Protein AF-A0AAV3QQ76-F1 (afdb_monomer_lite)

pLDDT: mean 70.87, std 16.37, range [37.4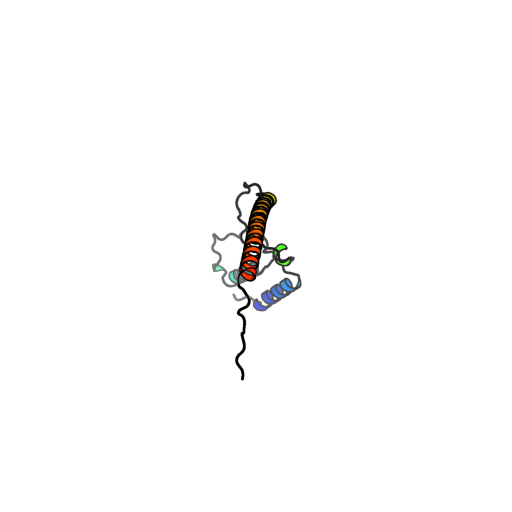7, 97.56]

Structure (mmCIF, N/CA/C/O backbone):
data_AF-A0AAV3QQ76-F1
#
_entry.id   AF-A0AAV3QQ76-F1
#
loop_
_atom_site.group_PDB
_atom_site.id
_atom_site.type_symbol
_atom_site.label_atom_id
_atom_site.label_alt_id
_atom_site.label_comp_id
_atom_site.label_asym_id
_atom_site.label_entity_id
_atom_site.label_seq_id
_atom_site.pdbx_PDB_ins_code
_atom_site.Cartn_x
_atom_site.Cartn_y
_atom_site.Cartn_z
_atom_site.occupancy
_atom_site.B_iso_or_equiv
_atom_site.auth_seq_id
_atom_site.auth_comp_id
_atom_site.auth_asym_id
_atom_site.auth_atom_id
_atom_site.pdbx_PDB_model_num
ATOM 1 N N . MET A 1 1 ? 13.398 5.863 -48.053 1.00 37.47 1 MET A N 1
ATOM 2 C CA . MET A 1 1 ? 13.590 4.419 -47.814 1.00 37.47 1 MET A CA 1
ATOM 3 C C . MET A 1 1 ? 12.689 4.035 -46.653 1.00 37.47 1 MET A C 1
ATOM 5 O O . MET A 1 1 ? 13.019 4.345 -45.518 1.00 37.47 1 MET A O 1
ATOM 9 N N . GLY A 1 2 ? 11.497 3.516 -46.956 1.00 47.28 2 GLY A N 1
ATOM 10 C CA . GLY A 1 2 ? 10.595 2.931 -45.961 1.00 47.28 2 GLY A CA 1
ATOM 11 C C . GLY A 1 2 ? 11.009 1.487 -45.687 1.00 47.28 2 GLY A C 1
ATOM 12 O O . GLY A 1 2 ? 11.575 0.838 -46.561 1.00 47.28 2 GLY A O 1
ATOM 13 N N . THR A 1 3 ? 10.781 1.015 -44.468 1.00 43.69 3 THR A N 1
ATOM 14 C CA . THR A 1 3 ? 11.165 -0.319 -43.993 1.00 43.69 3 THR A CA 1
ATOM 15 C C . THR A 1 3 ? 10.610 -1.426 -44.901 1.00 43.69 3 THR A C 1
ATOM 17 O O . THR A 1 3 ? 9.403 -1.477 -45.126 1.00 43.69 3 THR A O 1
ATOM 20 N N . GLU A 1 4 ? 11.463 -2.346 -45.372 1.00 54.03 4 GLU A N 1
ATOM 21 C CA . GLU A 1 4 ? 11.081 -3.525 -46.184 1.00 54.03 4 GLU A CA 1
ATOM 22 C C . GLU A 1 4 ? 10.078 -4.463 -45.486 1.00 54.03 4 GLU A C 1
ATOM 24 O O . GLU A 1 4 ? 9.458 -5.318 -46.122 1.00 54.03 4 GLU A O 1
ATOM 29 N N . HIS A 1 5 ? 9.874 -4.302 -44.178 1.00 53.47 5 HIS A N 1
ATOM 30 C CA . HIS A 1 5 ? 8.908 -5.065 -43.401 1.00 53.47 5 HIS A CA 1
ATOM 31 C C . HIS A 1 5 ? 7.953 -4.142 -42.648 1.00 53.47 5 HIS A C 1
ATOM 33 O O . HIS A 1 5 ? 8.369 -3.229 -41.933 1.00 53.47 5 HIS A O 1
ATOM 39 N N . VAL A 1 6 ? 6.653 -4.414 -42.786 1.00 61.03 6 VAL A N 1
ATOM 40 C CA . VAL A 1 6 ? 5.592 -3.772 -42.004 1.00 61.03 6 VAL A CA 1
ATOM 41 C C . VAL A 1 6 ? 5.675 -4.311 -40.576 1.00 61.03 6 VAL A C 1
ATOM 43 O O . VAL A 1 6 ? 5.044 -5.309 -40.225 1.00 61.03 6 VAL A O 1
ATOM 46 N N . LEU A 1 7 ? 6.503 -3.681 -39.743 1.00 62.84 7 LEU A N 1
ATOM 47 C CA . LEU A 1 7 ? 6.576 -4.011 -38.327 1.00 62.84 7 LEU A CA 1
ATOM 48 C C . LEU A 1 7 ? 5.297 -3.506 -37.648 1.00 62.84 7 LEU A C 1
ATOM 50 O O . LEU A 1 7 ? 5.106 -2.307 -37.459 1.00 62.84 7 LEU A O 1
ATOM 54 N N . ASN A 1 8 ? 4.396 -4.419 -37.279 1.00 70.56 8 ASN A N 1
ATOM 55 C CA . ASN A 1 8 ? 3.220 -4.065 -36.488 1.00 70.56 8 ASN A CA 1
ATOM 56 C C . ASN A 1 8 ? 3.632 -3.883 -35.022 1.00 70.56 8 ASN A C 1
ATOM 58 O O . ASN A 1 8 ? 3.617 -4.816 -34.218 1.00 70.56 8 ASN A O 1
ATOM 62 N N . VAL A 1 9 ? 4.017 -2.658 -34.690 1.00 65.75 9 VAL A N 1
ATOM 63 C CA . VAL A 1 9 ? 4.538 -2.291 -33.372 1.00 65.75 9 VAL A CA 1
ATOM 64 C C . VAL A 1 9 ? 3.497 -2.484 -32.274 1.00 65.75 9 VAL A C 1
ATOM 66 O O . VAL A 1 9 ? 3.827 -2.968 -31.194 1.00 65.75 9 VAL A O 1
ATOM 69 N N . GLY A 1 10 ? 2.224 -2.203 -32.573 1.00 66.19 10 GLY A N 1
ATOM 70 C CA . GLY A 1 10 ? 1.121 -2.453 -31.646 1.00 66.19 10 GLY A CA 1
ATOM 71 C C . GLY A 1 10 ? 1.043 -3.924 -31.234 1.00 66.19 10 GLY A C 1
ATOM 72 O O . GLY A 1 10 ? 0.856 -4.230 -30.058 1.00 66.19 10 GLY A O 1
ATOM 73 N N . LYS A 1 11 ? 1.281 -4.845 -32.176 1.00 75.88 11 LYS A N 1
ATOM 74 C CA . LYS A 1 11 ? 1.340 -6.284 -31.895 1.00 75.88 11 LYS A CA 1
ATOM 75 C C . LYS A 1 11 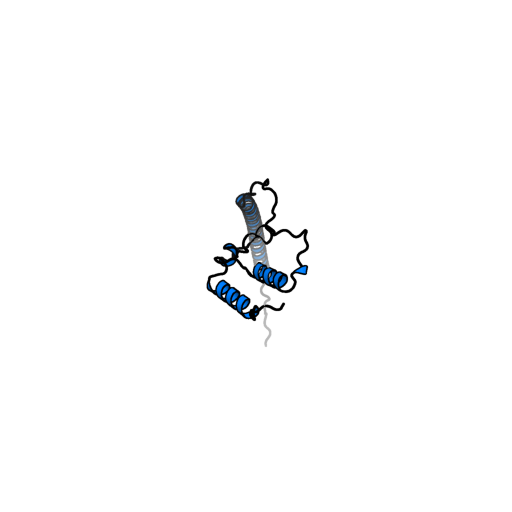? 2.539 -6.653 -31.016 1.00 75.88 11 LYS A C 1
ATOM 77 O O . LYS A 1 11 ? 2.366 -7.431 -30.084 1.00 75.88 11 LYS A O 1
ATOM 82 N N . VAL A 1 12 ? 3.722 -6.093 -31.275 1.00 72.56 12 VAL A N 1
ATOM 83 C CA . VAL A 1 12 ? 4.940 -6.365 -30.481 1.00 72.56 12 VAL A CA 1
ATOM 84 C C . VAL A 1 12 ? 4.776 -5.884 -29.037 1.00 72.56 12 VAL A C 1
ATOM 86 O O . VAL A 1 12 ? 4.991 -6.661 -28.107 1.00 72.56 12 VAL A O 1
ATOM 89 N N . ILE A 1 13 ? 4.303 -4.647 -28.853 1.00 70.00 13 ILE A N 1
ATOM 90 C CA . ILE A 1 13 ? 4.035 -4.063 -27.532 1.00 70.00 13 ILE A CA 1
ATOM 91 C C . ILE A 1 13 ? 2.984 -4.891 -26.790 1.00 70.00 13 ILE A C 1
ATOM 93 O O . ILE A 1 13 ? 3.197 -5.263 -25.639 1.00 70.00 13 ILE A O 1
ATOM 97 N N . CYS A 1 14 ? 1.872 -5.230 -27.449 1.00 73.25 14 CYS A N 1
ATOM 98 C CA . CYS A 1 14 ? 0.800 -6.013 -26.840 1.00 73.25 14 CYS A CA 1
ATOM 99 C C . CYS A 1 14 ? 1.296 -7.387 -26.367 1.00 73.25 14 CYS A C 1
ATOM 101 O O . CYS A 1 14 ? 1.046 -7.770 -25.227 1.00 73.25 14 CYS A O 1
ATOM 103 N N . VAL A 1 15 ? 2.065 -8.100 -27.198 1.00 75.69 15 VAL A N 1
ATOM 104 C CA . VAL A 1 15 ? 2.626 -9.408 -26.829 1.00 75.69 15 VAL A CA 1
ATOM 105 C C . VAL A 1 15 ? 3.568 -9.286 -25.635 1.00 75.69 15 VAL A C 1
ATOM 107 O O . VAL A 1 15 ? 3.422 -10.051 -24.687 1.00 75.69 15 VAL A O 1
ATOM 110 N N . GLN A 1 16 ? 4.481 -8.311 -25.625 1.00 71.81 16 GLN A N 1
ATOM 111 C CA . GLN A 1 16 ? 5.403 -8.123 -24.500 1.00 71.81 16 GLN A CA 1
ATOM 112 C C . GLN A 1 16 ? 4.691 -7.720 -23.206 1.00 71.81 16 GLN A C 1
ATOM 114 O O . GLN A 1 16 ? 5.070 -8.203 -22.140 1.00 71.81 16 GLN A O 1
ATOM 119 N N . VAL A 1 17 ? 3.648 -6.889 -23.280 1.00 69.56 17 VAL A N 1
ATOM 120 C CA . VAL A 1 17 ? 2.833 -6.503 -22.117 1.00 69.56 17 VAL A CA 1
ATOM 121 C C . VAL A 1 17 ? 2.056 -7.702 -21.572 1.00 69.56 17 VAL A C 1
ATOM 123 O O . VAL A 1 17 ? 2.065 -7.940 -20.365 1.00 69.56 17 VAL A O 1
ATOM 126 N N . VAL A 1 18 ? 1.430 -8.495 -22.445 1.00 73.06 18 VAL A N 1
ATOM 127 C CA . VAL A 1 18 ? 0.695 -9.707 -22.053 1.00 73.06 18 VAL A CA 1
ATOM 128 C C . VAL A 1 18 ? 1.635 -10.746 -21.440 1.00 73.06 18 VAL A C 1
ATOM 130 O O . VAL A 1 18 ? 1.299 -11.348 -20.421 1.00 73.06 18 VAL A O 1
ATOM 133 N N . ASP A 1 19 ? 2.823 -10.942 -22.010 1.00 71.19 19 ASP A N 1
ATOM 134 C CA . ASP A 1 19 ? 3.829 -11.852 -21.457 1.00 71.19 19 ASP A CA 1
ATOM 135 C C . ASP A 1 19 ? 4.355 -11.377 -20.104 1.00 71.19 19 ASP A C 1
ATOM 137 O O . ASP A 1 19 ? 4.482 -12.178 -19.178 1.00 71.19 19 ASP A O 1
ATOM 141 N N . HIS A 1 20 ? 4.626 -10.079 -19.965 1.00 66.94 20 HIS A N 1
ATOM 142 C CA . HIS A 1 20 ? 5.050 -9.482 -18.703 1.00 66.94 20 HIS A CA 1
ATOM 143 C C . HIS A 1 20 ? 3.981 -9.658 -17.612 1.00 66.94 20 HIS A C 1
ATOM 145 O O . HIS A 1 20 ? 4.304 -10.050 -16.488 1.00 66.94 20 HIS A O 1
ATOM 151 N N . ALA A 1 21 ? 2.704 -9.461 -17.958 1.00 67.25 21 ALA A N 1
ATOM 152 C CA . ALA A 1 21 ? 1.579 -9.683 -17.054 1.00 67.25 21 ALA A CA 1
ATOM 153 C C . ALA A 1 21 ? 1.456 -11.157 -16.621 1.00 67.25 21 ALA A C 1
ATOM 155 O O . ALA A 1 21 ? 1.197 -11.433 -15.451 1.00 67.25 21 ALA A O 1
ATOM 156 N N . LYS A 1 22 ? 1.694 -12.109 -17.536 1.00 67.19 22 LYS A N 1
ATOM 157 C CA . LYS A 1 22 ? 1.635 -13.555 -17.254 1.00 67.19 22 LYS A CA 1
ATOM 158 C C . LYS A 1 22 ? 2.775 -14.054 -16.371 1.00 67.19 22 LYS A C 1
ATOM 160 O O . LYS A 1 22 ? 2.553 -14.933 -15.546 1.00 67.19 22 LYS A O 1
ATOM 165 N N . THR A 1 23 ? 3.991 -13.526 -16.530 1.00 63.31 23 THR A N 1
ATOM 166 C CA . THR A 1 23 ? 5.168 -14.009 -15.779 1.00 63.31 23 THR A CA 1
ATOM 167 C C . THR A 1 23 ? 5.288 -13.438 -14.367 1.00 63.31 23 THR A C 1
ATOM 169 O O . THR A 1 23 ? 6.246 -13.752 -13.664 1.00 63.31 23 THR A O 1
ATOM 172 N N . GLY A 1 24 ? 4.333 -12.604 -13.945 1.00 59.56 24 GLY A N 1
ATOM 173 C CA . GLY A 1 24 ? 4.467 -11.778 -12.757 1.00 59.56 24 GLY A CA 1
ATOM 174 C C . GLY A 1 24 ? 5.518 -10.701 -13.012 1.00 59.56 24 GLY A C 1
ATOM 175 O O . GLY A 1 24 ? 6.692 -10.989 -13.242 1.00 59.56 24 GLY A O 1
ATOM 176 N N . ALA A 1 25 ? 5.110 -9.440 -12.941 1.00 57.38 25 ALA A N 1
ATOM 177 C CA . ALA A 1 25 ? 5.919 -8.253 -13.234 1.00 57.38 25 ALA A CA 1
ATOM 178 C C . ALA A 1 25 ? 7.237 -8.097 -12.425 1.00 57.38 25 ALA A C 1
ATOM 180 O O . ALA A 1 25 ? 7.955 -7.109 -12.560 1.00 57.38 25 ALA A O 1
ATOM 181 N N . LYS A 1 26 ? 7.563 -9.075 -11.575 1.00 54.38 26 LYS A N 1
ATOM 182 C CA . LYS A 1 26 ? 8.794 -9.188 -10.790 1.00 54.38 26 LYS A CA 1
ATOM 183 C C . LYS A 1 26 ? 9.991 -9.720 -11.580 1.00 54.38 26 LYS A C 1
ATOM 185 O O . LYS A 1 26 ? 11.116 -9.357 -11.263 1.00 54.38 26 LYS A O 1
ATOM 190 N N . LEU A 1 27 ? 9.772 -10.612 -12.553 1.00 54.56 27 LEU A N 1
ATOM 191 C CA . LEU A 1 27 ? 10.861 -11.382 -13.183 1.00 54.56 27 LEU A CA 1
ATOM 192 C C . LEU A 1 27 ? 11.370 -10.787 -14.497 1.00 54.56 27 LEU A C 1
ATOM 194 O O . LEU A 1 27 ? 12.498 -11.062 -14.897 1.00 54.56 27 LEU A O 1
ATOM 198 N N . LYS A 1 28 ? 10.554 -9.980 -15.178 1.00 57.84 28 LYS A N 1
ATOM 199 C CA . LYS A 1 28 ? 10.932 -9.337 -16.438 1.00 57.84 28 LYS A CA 1
ATOM 200 C C . LYS A 1 28 ? 10.904 -7.822 -16.258 1.00 57.84 28 LYS A C 1
ATOM 202 O O . LYS A 1 28 ? 9.872 -7.318 -15.822 1.00 57.84 28 LYS A O 1
ATOM 207 N N . PRO A 1 29 ? 11.975 -7.097 -16.616 1.00 59.03 29 PRO A N 1
ATOM 208 C CA . PRO A 1 29 ? 11.952 -5.642 -16.670 1.00 59.03 29 PRO A CA 1
ATOM 209 C C . PRO A 1 29 ? 10.779 -5.129 -17.501 1.00 59.03 29 PRO A C 1
ATOM 211 O O . PRO A 1 29 ? 10.457 -5.713 -18.541 1.00 59.03 29 PRO A O 1
ATOM 214 N N . ILE A 1 30 ? 10.172 -4.018 -17.086 1.00 62.19 30 ILE A N 1
ATOM 215 C CA . ILE A 1 30 ? 9.211 -3.306 -17.931 1.00 62.19 30 ILE A CA 1
ATOM 216 C C . ILE A 1 30 ? 10.005 -2.655 -19.068 1.00 62.19 30 ILE A C 1
ATOM 218 O O . ILE A 1 30 ? 10.499 -1.540 -18.945 1.00 62.19 30 ILE A O 1
ATOM 222 N N . GLY A 1 31 ? 10.142 -3.365 -20.189 1.00 62.06 31 GLY A N 1
ATOM 223 C CA . GLY A 1 31 ? 10.833 -2.871 -21.386 1.00 62.06 31 GLY A CA 1
ATOM 224 C C . GLY A 1 31 ? 10.069 -1.782 -22.146 1.00 62.06 31 GLY A C 1
ATOM 225 O O . GLY A 1 31 ? 10.546 -1.315 -23.175 1.00 62.06 31 GLY A O 1
ATOM 226 N N . PHE A 1 32 ? 8.884 -1.381 -21.672 1.00 64.88 32 PHE A N 1
ATOM 227 C CA . PHE A 1 32 ? 7.999 -0.434 -22.355 1.00 64.88 32 PHE A CA 1
ATOM 228 C C . PHE A 1 32 ? 8.685 0.898 -22.713 1.00 64.88 32 PHE A C 1
ATOM 230 O O . PHE A 1 32 ? 8.550 1.314 -23.865 1.00 64.88 32 PHE A O 1
ATOM 237 N N . PRO A 1 33 ? 9.490 1.529 -21.830 1.00 66.56 33 PRO A N 1
ATOM 238 C CA . PRO A 1 33 ? 10.214 2.745 -22.196 1.00 66.56 33 PRO A CA 1
ATOM 239 C C . PRO A 1 33 ? 11.253 2.496 -23.293 1.00 66.56 33 PRO A C 1
ATOM 241 O O . PRO A 1 33 ? 11.300 3.235 -24.270 1.00 66.56 33 PRO A O 1
ATOM 244 N N . SER A 1 34 ? 12.034 1.417 -23.190 1.00 68.75 34 SER A N 1
ATOM 245 C CA . SER A 1 34 ? 13.066 1.076 -24.177 1.00 68.75 34 SER A CA 1
ATOM 246 C C . SER A 1 34 ? 12.471 0.790 -25.557 1.00 68.75 34 SER A C 1
ATOM 248 O O . SER A 1 34 ? 12.999 1.262 -26.557 1.00 68.75 34 SER A O 1
ATOM 250 N N . LEU A 1 35 ? 11.342 0.079 -25.622 1.00 70.50 35 LEU A N 1
ATOM 251 C CA . LEU A 1 35 ? 10.652 -0.242 -26.875 1.00 70.50 35 LEU A CA 1
ATOM 252 C C . LEU A 1 35 ? 10.082 0.999 -27.561 1.00 70.50 35 LEU A C 1
ATOM 254 O O . LEU A 1 35 ? 10.199 1.135 -28.779 1.00 70.50 35 LEU A O 1
ATOM 258 N N . ILE A 1 36 ? 9.486 1.910 -26.786 1.00 72.75 36 ILE A N 1
ATOM 259 C CA . ILE A 1 36 ? 8.996 3.190 -27.307 1.00 72.75 36 ILE A CA 1
ATOM 260 C C . ILE A 1 36 ? 10.166 4.032 -27.808 1.00 72.75 36 ILE A C 1
ATOM 262 O O . ILE A 1 36 ? 10.094 4.558 -28.914 1.00 72.75 36 ILE A O 1
ATOM 266 N N . CYS A 1 37 ? 11.261 4.117 -27.051 1.00 70.81 37 CYS A N 1
ATOM 267 C CA . CYS A 1 37 ? 12.449 4.848 -27.481 1.00 70.81 37 CYS A CA 1
ATOM 268 C C . CYS A 1 37 ? 13.034 4.267 -28.774 1.00 70.81 37 CYS A C 1
ATOM 270 O O . CYS A 1 37 ? 13.282 5.016 -29.714 1.00 70.81 37 CYS A O 1
ATOM 272 N N . SER A 1 38 ? 13.188 2.942 -28.878 1.00 71.81 38 SER A N 1
ATOM 273 C CA . SER A 1 38 ? 13.664 2.297 -30.109 1.00 71.81 38 SER A CA 1
ATOM 274 C C . SER A 1 38 ? 12.749 2.580 -31.302 1.00 71.81 38 SER A C 1
ATOM 276 O O . SER A 1 38 ? 13.239 2.814 -32.408 1.00 71.81 38 SER A O 1
ATOM 278 N N . LEU A 1 39 ? 11.430 2.606 -31.089 1.00 76.00 39 LEU A N 1
ATOM 279 C CA . LEU A 1 39 ? 10.471 2.956 -32.131 1.00 76.00 39 LEU A CA 1
ATOM 280 C C . LEU A 1 39 ? 10.627 4.408 -32.585 1.00 76.00 39 LEU A C 1
ATOM 282 O O . LEU A 1 39 ? 10.719 4.664 -33.784 1.00 76.00 39 LEU A O 1
ATOM 286 N N . LEU A 1 40 ? 10.659 5.340 -31.634 1.00 76.88 40 LEU A N 1
ATOM 287 C CA . LEU A 1 40 ? 10.791 6.769 -31.904 1.00 76.88 40 LEU A CA 1
ATOM 288 C C . LEU A 1 40 ? 12.090 7.069 -32.654 1.00 76.88 40 LEU A C 1
ATOM 290 O O . LEU A 1 40 ? 12.058 7.796 -33.639 1.00 76.88 40 LEU A O 1
ATOM 294 N N . ILE A 1 41 ? 13.201 6.442 -32.259 1.00 77.12 41 ILE A N 1
ATOM 295 C CA . ILE A 1 41 ? 14.496 6.569 -32.942 1.00 77.12 41 ILE A CA 1
ATOM 296 C C . ILE A 1 41 ? 14.428 5.998 -34.365 1.00 77.12 41 ILE A C 1
ATOM 298 O O . ILE A 1 41 ? 14.965 6.589 -35.297 1.00 77.12 41 ILE A O 1
ATOM 302 N N . THR A 1 42 ? 13.741 4.869 -34.559 1.00 77.44 42 THR A N 1
ATOM 303 C CA . THR A 1 42 ? 13.596 4.245 -35.886 1.00 77.44 42 THR A CA 1
ATOM 304 C C . THR A 1 42 ? 12.739 5.096 -36.827 1.00 77.44 42 THR A C 1
ATOM 306 O O . THR A 1 42 ? 13.041 5.201 -38.014 1.00 77.44 42 THR A O 1
ATOM 309 N N . GLN A 1 43 ? 11.664 5.702 -36.317 1.00 78.88 43 GLN A N 1
ATOM 310 C CA . GLN A 1 43 ? 10.753 6.539 -37.105 1.00 78.88 43 GLN A CA 1
ATOM 311 C C . GLN A 1 43 ? 11.301 7.951 -37.341 1.00 78.88 43 GLN A C 1
ATOM 313 O O . GLN A 1 43 ? 11.069 8.536 -38.399 1.00 78.88 43 GLN A O 1
ATOM 318 N N . HIS A 1 44 ? 12.047 8.486 -36.378 1.00 79.62 44 HIS A N 1
ATOM 319 C CA . HIS A 1 44 ? 12.594 9.836 -36.400 1.00 79.62 44 HIS A CA 1
ATOM 320 C C . HIS A 1 44 ? 14.087 9.800 -36.059 1.00 79.62 44 HIS A C 1
ATOM 322 O O . HIS A 1 44 ? 14.481 10.232 -34.979 1.00 79.62 44 HIS A O 1
ATOM 328 N N . PRO A 1 45 ? 14.951 9.328 -36.975 1.00 74.00 45 PRO A N 1
ATOM 329 C CA . PRO A 1 45 ? 16.383 9.187 -36.702 1.00 74.00 45 PRO A CA 1
ATOM 330 C C . PRO A 1 45 ? 17.082 10.524 -36.417 1.00 74.00 45 PRO A C 1
ATOM 332 O O . PRO A 1 45 ? 18.144 10.542 -35.808 1.00 74.00 45 PRO A O 1
ATOM 335 N N . THR A 1 46 ? 16.479 11.647 -36.814 1.00 79.19 46 THR A N 1
ATOM 336 C CA . THR A 1 46 ? 16.959 13.006 -36.524 1.00 79.19 46 THR A CA 1
ATOM 337 C C . THR A 1 46 ? 16.657 13.478 -35.102 1.00 79.19 46 THR A C 1
ATOM 339 O O . THR A 1 46 ? 17.052 14.582 -34.751 1.00 79.19 46 THR A O 1
ATOM 342 N N . VAL A 1 47 ? 15.918 12.696 -34.303 1.00 79.38 47 VAL A N 1
ATOM 343 C CA . VAL A 1 47 ? 15.671 13.011 -32.887 1.00 79.38 47 VAL A CA 1
ATOM 344 C C . VAL A 1 47 ? 16.936 12.850 -32.044 1.00 79.38 47 VAL A C 1
ATOM 346 O O . VAL A 1 47 ? 17.030 13.467 -30.991 1.00 79.38 47 VAL A O 1
ATOM 349 N N . LEU A 1 48 ? 17.886 12.032 -32.515 1.00 71.00 48 LEU A N 1
ATOM 350 C CA . LEU A 1 48 ? 19.205 11.889 -31.916 1.00 71.00 48 LEU A CA 1
ATOM 351 C C . LEU A 1 48 ? 20.155 12.906 -32.549 1.00 71.00 48 LEU A C 1
ATOM 353 O O . LEU A 1 48 ? 20.434 12.861 -33.751 1.00 71.00 48 LEU A O 1
ATOM 357 N N . MET A 1 49 ? 20.649 13.821 -31.733 1.00 75.44 49 MET A N 1
ATOM 358 C CA . MET A 1 49 ? 21.663 14.797 -32.090 1.00 75.44 49 MET A CA 1
ATOM 359 C C . MET A 1 49 ? 23.067 14.195 -31.915 1.00 75.44 49 MET A C 1
ATOM 361 O O . MET A 1 49 ? 23.246 13.160 -31.275 1.00 75.44 49 MET A O 1
ATOM 365 N N . LYS A 1 50 ? 24.109 14.808 -32.495 1.00 68.88 50 LYS A N 1
ATOM 366 C CA . LYS A 1 50 ? 25.482 14.246 -32.450 1.00 68.88 50 LYS A CA 1
ATOM 367 C C . LYS A 1 50 ? 26.068 14.206 -31.039 1.00 68.88 50 LYS A C 1
ATOM 369 O O . LYS A 1 50 ? 27.064 13.524 -30.805 1.00 68.88 50 LYS A O 1
ATOM 374 N N . GLU A 1 51 ? 25.480 14.978 -30.140 1.00 74.44 51 GLU A N 1
ATOM 375 C CA . GLU A 1 51 ? 25.861 15.100 -28.739 1.00 74.44 51 GLU A CA 1
ATOM 376 C C . GLU A 1 51 ? 25.159 14.051 -27.863 1.00 74.44 51 GLU A C 1
ATOM 378 O O . GLU A 1 51 ? 25.586 13.824 -26.729 1.00 74.44 51 GLU A O 1
ATOM 383 N N . ASP A 1 52 ? 24.125 13.383 -28.390 1.00 72.00 52 ASP A N 1
ATOM 384 C CA . ASP A 1 52 ? 23.402 12.336 -27.681 1.00 72.00 52 ASP A CA 1
ATOM 385 C C . ASP A 1 52 ? 24.260 11.068 -27.603 1.00 72.00 52 ASP A C 1
ATOM 387 O O . ASP A 1 52 ? 24.567 10.405 -28.596 1.00 72.00 52 ASP A O 1
ATOM 391 N N . GLY A 1 53 ? 24.660 10.715 -26.384 1.00 66.25 53 GLY A N 1
ATOM 392 C CA . GLY A 1 53 ? 25.297 9.438 -26.087 1.00 66.25 53 GLY A CA 1
ATOM 393 C C . GLY A 1 53 ? 24.264 8.356 -25.784 1.00 66.25 53 GLY A C 1
ATOM 394 O O . GLY A 1 53 ? 23.196 8.635 -25.237 1.00 66.25 53 GLY A O 1
ATOM 395 N N . ILE A 1 54 ? 24.607 7.093 -26.056 1.00 62.75 54 ILE A N 1
ATOM 396 C CA . ILE A 1 54 ? 23.867 5.955 -25.496 1.00 62.75 54 ILE A CA 1
ATOM 397 C C . ILE A 1 54 ? 24.040 6.029 -23.975 1.00 62.75 54 ILE A C 1
ATOM 399 O O . ILE A 1 54 ? 25.106 5.711 -23.440 1.00 62.75 54 ILE A O 1
ATOM 403 N N . GLY A 1 55 ? 23.011 6.513 -23.279 1.00 63.75 55 GLY A N 1
ATOM 404 C CA . GLY A 1 55 ? 22.968 6.479 -21.824 1.00 63.75 55 GLY A CA 1
ATOM 405 C C . GLY A 1 55 ? 23.157 5.039 -21.354 1.00 63.75 55 GLY A C 1
ATOM 406 O O . GLY A 1 55 ? 22.587 4.121 -21.941 1.00 63.75 55 GLY A O 1
ATOM 407 N N . LYS A 1 56 ? 23.979 4.829 -20.318 1.00 58.12 56 LYS A N 1
ATOM 408 C CA . LYS A 1 56 ? 24.101 3.512 -19.676 1.00 58.12 56 LYS A CA 1
ATOM 409 C C . LYS A 1 56 ? 22.698 3.023 -19.338 1.00 58.12 56 LYS A C 1
ATOM 411 O O . LYS A 1 56 ? 21.942 3.796 -18.750 1.00 58.12 56 LYS A O 1
ATOM 416 N N . ASP A 1 57 ? 22.387 1.784 -19.722 1.00 58.16 57 ASP A N 1
ATOM 417 C CA . ASP A 1 57 ? 21.071 1.181 -19.523 1.00 58.16 57 ASP A CA 1
ATOM 418 C C . ASP A 1 57 ? 20.563 1.514 -18.121 1.00 58.16 57 ASP A C 1
ATOM 420 O O . ASP A 1 57 ? 21.165 1.128 -17.111 1.00 58.16 57 ASP A O 1
ATOM 424 N N . ALA A 1 58 ? 19.486 2.303 -18.062 1.00 57.66 58 ALA A N 1
ATOM 425 C CA . ALA A 1 58 ? 18.824 2.584 -16.805 1.00 57.66 58 ALA A CA 1
ATOM 426 C C . ALA A 1 58 ? 18.487 1.235 -16.165 1.00 57.66 58 ALA A C 1
ATOM 428 O O . ALA A 1 58 ? 18.044 0.309 -16.854 1.00 57.66 58 ALA A O 1
ATOM 429 N N . LYS A 1 59 ? 18.748 1.113 -14.857 1.00 61.19 59 LYS A N 1
ATOM 430 C CA . LYS A 1 59 ? 18.493 -0.119 -14.106 1.00 61.19 59 LYS A CA 1
ATOM 431 C C . LYS A 1 59 ? 17.100 -0.637 -14.487 1.00 61.19 59 LYS A C 1
ATOM 433 O O . LYS A 1 59 ? 16.166 0.168 -14.533 1.00 61.19 59 LYS A O 1
ATOM 438 N N . PRO A 1 60 ? 16.951 -1.938 -14.784 1.00 60.62 60 PRO A N 1
ATOM 439 C CA . PRO A 1 60 ? 15.690 -2.447 -15.282 1.00 60.62 60 PRO A CA 1
ATOM 440 C C . PRO A 1 60 ? 14.562 -2.078 -14.313 1.00 60.62 60 PRO A C 1
ATOM 442 O O . PRO A 1 60 ? 14.677 -2.339 -13.116 1.00 60.62 60 PRO A O 1
ATOM 445 N N . LEU A 1 61 ? 13.496 -1.450 -14.820 1.00 61.78 61 LEU A N 1
ATOM 446 C CA . LEU A 1 61 ? 12.333 -1.099 -14.005 1.00 61.78 61 LEU A CA 1
ATOM 447 C C . LEU A 1 61 ? 11.674 -2.398 -13.531 1.00 61.78 61 LEU A C 1
ATOM 449 O O . LEU A 1 61 ? 11.058 -3.116 -14.325 1.00 61.78 61 LEU A O 1
ATOM 453 N N . THR A 1 62 ? 11.848 -2.716 -12.250 1.00 62.97 62 THR A N 1
ATOM 454 C CA . THR A 1 62 ? 11.260 -3.885 -11.590 1.00 62.97 62 THR A CA 1
ATOM 455 C C . THR A 1 62 ? 10.191 -3.447 -10.599 1.00 62.97 62 THR A C 1
ATOM 457 O O . THR A 1 62 ? 10.268 -2.378 -9.993 1.00 62.97 62 THR A O 1
ATOM 460 N N . ILE A 1 63 ? 9.166 -4.281 -10.419 1.00 66.88 63 ILE A N 1
ATOM 461 C CA . ILE A 1 63 ? 8.164 -4.050 -9.379 1.00 66.88 63 ILE A CA 1
ATOM 462 C C . ILE A 1 63 ? 8.708 -4.544 -8.038 1.00 66.88 63 ILE A C 1
ATOM 464 O O . ILE A 1 63 ? 9.102 -5.703 -7.908 1.00 66.88 63 ILE A O 1
ATOM 468 N N . SER A 1 64 ? 8.683 -3.677 -7.020 1.00 69.06 64 SER A N 1
ATOM 469 C CA . SER A 1 64 ? 9.110 -4.030 -5.665 1.00 69.06 64 SER A CA 1
ATOM 470 C C . SER A 1 64 ? 8.309 -5.205 -5.098 1.00 69.06 64 SER A C 1
ATOM 472 O O . SER A 1 64 ? 7.075 -5.218 -5.100 1.00 69.06 64 SER A O 1
ATOM 474 N N . ASP A 1 65 ? 9.015 -6.161 -4.497 1.00 65.75 65 ASP A N 1
ATOM 475 C CA . ASP A 1 65 ? 8.413 -7.280 -3.771 1.00 65.75 65 ASP A CA 1
ATOM 476 C C . ASP A 1 65 ? 7.495 -6.844 -2.625 1.00 65.75 65 ASP A C 1
ATOM 478 O O . ASP A 1 65 ? 6.595 -7.598 -2.245 1.00 65.75 65 ASP A O 1
ATOM 482 N N . LYS A 1 66 ? 7.718 -5.646 -2.068 1.00 69.00 66 LYS A N 1
ATOM 483 C CA . LYS A 1 66 ? 6.878 -5.067 -1.014 1.00 69.00 66 LYS A CA 1
ATOM 484 C C . LYS A 1 66 ? 5.480 -4.744 -1.542 1.00 69.00 66 LYS A C 1
ATOM 486 O O . LYS A 1 66 ? 4.513 -5.142 -0.898 1.00 69.00 66 LYS A O 1
ATOM 491 N N . LEU A 1 67 ? 5.379 -4.166 -2.744 1.00 67.25 67 LEU A N 1
ATOM 492 C CA . LEU A 1 67 ? 4.097 -3.858 -3.390 1.00 67.25 67 LEU A CA 1
ATOM 493 C C . LEU A 1 67 ? 3.246 -5.122 -3.556 1.00 67.25 67 LEU A C 1
ATOM 495 O O . LEU A 1 67 ? 2.070 -5.157 -3.218 1.00 67.25 67 LEU A O 1
ATOM 499 N N . MET A 1 68 ? 3.888 -6.209 -3.977 1.00 65.44 68 MET A N 1
ATOM 500 C CA . MET A 1 68 ? 3.240 -7.504 -4.201 1.00 65.44 68 MET A CA 1
ATOM 501 C C . MET A 1 68 ? 2.838 -8.222 -2.906 1.00 65.44 68 MET A C 1
ATOM 503 O O . MET A 1 68 ? 2.052 -9.162 -2.938 1.00 65.44 68 MET A O 1
ATOM 507 N N . LYS A 1 69 ? 3.383 -7.793 -1.765 1.00 76.88 69 LYS A N 1
ATOM 508 C CA . LYS A 1 69 ? 3.026 -8.277 -0.425 1.00 76.88 69 LYS A CA 1
ATOM 509 C C . LYS A 1 69 ? 2.061 -7.320 0.291 1.00 76.88 69 LYS A C 1
ATOM 511 O O . LYS A 1 69 ? 1.865 -7.476 1.493 1.00 76.88 69 LYS A O 1
ATOM 516 N N . GLY A 1 70 ? 1.515 -6.317 -0.408 1.00 69.38 70 GLY A N 1
ATOM 517 C CA . GLY A 1 70 ? 0.650 -5.286 0.177 1.00 69.38 70 GLY A CA 1
ATOM 518 C C . GLY A 1 70 ? 1.363 -4.394 1.199 1.00 69.38 70 GLY A C 1
ATOM 519 O O . GLY A 1 70 ? 0.719 -3.799 2.056 1.00 69.38 70 GLY A O 1
ATOM 520 N N . LYS A 1 71 ? 2.699 -4.338 1.158 1.00 71.75 71 LYS A N 1
ATOM 521 C CA . LYS A 1 71 ? 3.516 -3.517 2.054 1.00 71.75 71 LYS A CA 1
ATOM 522 C C . LYS A 1 71 ? 3.858 -2.195 1.381 1.00 71.75 71 LYS A C 1
ATOM 524 O O . LYS A 1 71 ? 4.163 -2.168 0.190 1.00 71.75 71 LYS A O 1
ATOM 529 N N . HIS A 1 72 ? 3.873 -1.128 2.176 1.00 73.25 72 HIS A N 1
ATOM 530 C CA . HIS A 1 72 ? 4.235 0.213 1.728 1.00 73.25 72 HIS A CA 1
ATOM 531 C C . HIS A 1 72 ? 5.620 0.219 1.053 1.00 73.25 72 HIS A C 1
ATOM 533 O O . HIS A 1 72 ? 6.599 -0.306 1.601 1.00 73.25 72 HIS A O 1
ATOM 539 N N . VAL A 1 73 ? 5.692 0.802 -0.143 1.00 67.25 73 VAL A N 1
ATOM 540 C CA . VAL A 1 73 ? 6.935 1.088 -0.869 1.00 67.25 73 VAL A CA 1
ATOM 541 C C . VAL A 1 73 ? 7.242 2.566 -0.651 1.00 67.25 73 VAL A C 1
ATOM 543 O O . VAL A 1 73 ? 6.326 3.372 -0.621 1.00 67.25 73 VAL A O 1
ATOM 546 N N . ILE A 1 74 ? 8.504 2.923 -0.417 1.00 68.56 74 ILE A N 1
ATOM 547 C CA . ILE A 1 74 ? 8.887 4.337 -0.323 1.00 68.56 74 ILE A CA 1
ATOM 548 C C . ILE A 1 74 ? 8.882 4.891 -1.749 1.00 68.56 74 ILE A C 1
ATOM 550 O O . ILE A 1 74 ? 9.595 4.363 -2.599 1.00 68.56 74 ILE A O 1
ATOM 554 N N . ASP A 1 75 ? 8.074 5.919 -2.001 1.00 55.81 75 ASP A N 1
ATOM 555 C CA . ASP A 1 75 ? 7.798 6.431 -3.352 1.00 55.81 75 ASP A CA 1
ATOM 556 C C . ASP A 1 75 ? 8.998 7.138 -4.014 1.00 55.81 75 ASP A C 1
ATOM 558 O O . ASP A 1 75 ? 8.987 7.384 -5.218 1.00 55.81 75 ASP A O 1
ATOM 562 N N . VAL A 1 76 ? 10.050 7.448 -3.246 1.00 51.06 76 VAL A N 1
ATOM 563 C CA . VAL A 1 76 ? 11.262 8.134 -3.711 1.00 51.06 76 VAL A CA 1
ATOM 564 C C . VAL A 1 76 ? 12.495 7.422 -3.154 1.00 51.06 76 VAL A C 1
ATOM 566 O O . VAL A 1 76 ? 12.750 7.460 -1.950 1.00 51.06 76 VAL A O 1
ATOM 569 N N . GLU A 1 77 ? 13.296 6.801 -4.023 1.00 54.81 77 GLU A N 1
ATOM 570 C CA . GLU A 1 77 ? 14.695 6.515 -3.695 1.00 54.81 77 GLU A CA 1
ATOM 571 C C . GLU A 1 77 ? 15.433 7.856 -3.645 1.00 54.81 77 GLU A C 1
ATOM 573 O O . GLU A 1 77 ? 15.830 8.418 -4.667 1.00 54.81 77 GLU A O 1
ATOM 578 N N . VAL A 1 78 ? 15.575 8.412 -2.443 1.00 44.22 78 VAL A N 1
ATOM 579 C CA . VAL A 1 78 ? 16.504 9.513 -2.210 1.00 44.22 78 VAL A CA 1
ATOM 580 C C . VAL A 1 78 ? 17.904 8.942 -2.430 1.00 44.22 78 VAL A C 1
ATOM 582 O O . VAL A 1 78 ? 18.465 8.298 -1.551 1.00 44.22 78 VAL A O 1
ATOM 585 N N . ASN A 1 79 ? 18.465 9.165 -3.620 1.00 42.19 79 ASN A N 1
ATOM 586 C CA . ASN A 1 79 ? 19.899 9.036 -3.877 1.00 42.19 79 ASN A CA 1
ATOM 587 C C . ASN A 1 79 ? 20.634 10.150 -3.110 1.00 42.19 79 ASN A C 1
ATOM 589 O O . ASN A 1 79 ? 21.149 11.092 -3.707 1.00 42.19 79 ASN A O 1
ATOM 593 N N . ALA A 1 80 ? 20.635 10.089 -1.782 1.00 42.16 80 ALA A N 1
ATOM 594 C CA . ALA A 1 80 ? 21.601 10.812 -0.973 1.00 42.16 80 ALA A CA 1
ATOM 595 C C . ALA A 1 80 ? 22.806 9.887 -0.755 1.00 42.16 80 ALA A C 1
ATOM 597 O O . ALA A 1 80 ? 22.613 8.679 -0.595 1.00 42.16 80 ALA A O 1
ATOM 598 N N . PRO A 1 81 ? 24.045 10.411 -0.758 1.00 39.72 81 PRO A N 1
ATOM 599 C CA . PRO A 1 81 ? 25.173 9.644 -0.263 1.00 39.72 81 PRO A CA 1
ATOM 600 C C . PRO A 1 81 ? 24.862 9.262 1.183 1.00 39.72 81 PRO A C 1
ATOM 602 O O . PRO A 1 81 ? 24.563 10.116 2.016 1.00 39.72 81 PRO A O 1
ATOM 605 N N . ASP A 1 82 ? 24.874 7.960 1.424 1.00 45.84 82 ASP A N 1
ATOM 606 C CA . ASP A 1 82 ? 24.651 7.317 2.708 1.00 45.84 82 ASP A CA 1
ATOM 607 C C . ASP A 1 82 ? 25.627 7.885 3.756 1.00 45.84 82 ASP A C 1
ATOM 609 O O . ASP A 1 82 ? 26.799 7.517 3.813 1.00 45.84 82 ASP A O 1
ATOM 613 N N . GLN A 1 83 ? 25.165 8.877 4.519 1.00 43.88 83 GLN A N 1
ATOM 614 C CA . GLN A 1 83 ? 25.801 9.371 5.747 1.00 43.88 83 GLN A CA 1
ATOM 615 C C . GLN A 1 83 ? 24.772 9.640 6.852 1.00 43.88 83 GLN A C 1
ATOM 617 O O . GLN A 1 83 ? 25.042 10.366 7.806 1.00 43.88 83 GLN A O 1
ATOM 622 N N . SER A 1 84 ? 23.588 9.043 6.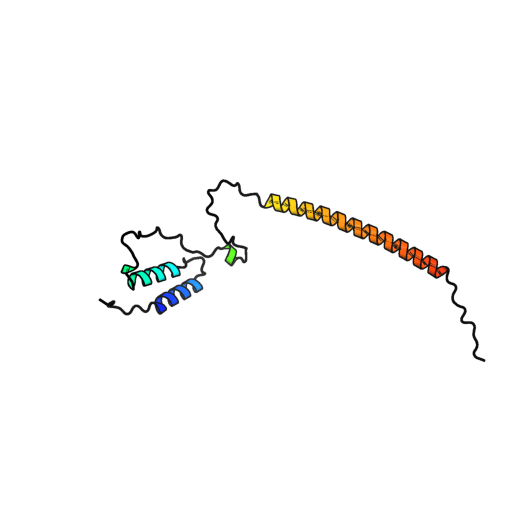763 1.00 47.44 84 SER A N 1
ATOM 623 C CA . SER A 1 84 ? 22.698 8.966 7.913 1.00 47.44 84 SER A CA 1
ATOM 624 C C . SER A 1 84 ? 22.500 7.500 8.230 1.00 47.44 84 SER A C 1
ATOM 626 O O . SER A 1 84 ? 21.749 6.819 7.532 1.00 47.44 84 SER A O 1
ATOM 628 N N . GLU A 1 85 ? 23.195 7.053 9.278 1.00 51.25 85 GLU A N 1
ATOM 629 C CA . GLU A 1 85 ? 22.881 5.838 10.028 1.00 51.25 85 GLU A CA 1
ATOM 630 C C . GLU A 1 85 ? 21.363 5.594 9.990 1.00 51.25 85 GLU A C 1
ATOM 632 O O . GLU A 1 85 ? 20.592 6.529 10.255 1.00 51.25 85 GLU A O 1
ATOM 637 N N . PRO A 1 86 ? 20.906 4.383 9.629 1.00 48.47 86 PRO A N 1
ATOM 638 C CA . PRO A 1 86 ? 19.489 4.076 9.613 1.00 48.47 86 PRO A CA 1
ATOM 639 C C . PRO A 1 86 ? 18.949 4.330 11.016 1.00 48.47 86 PRO A C 1
ATOM 641 O O . PRO A 1 86 ? 19.267 3.579 11.935 1.00 48.47 86 PRO A O 1
ATOM 644 N N . VAL A 1 87 ? 18.144 5.387 11.188 1.00 55.62 87 VAL A N 1
ATOM 645 C CA . VAL A 1 87 ? 17.476 5.650 12.466 1.00 55.62 87 VAL A CA 1
ATOM 646 C C . VAL A 1 87 ? 16.704 4.375 12.804 1.00 55.62 87 VAL A C 1
ATOM 648 O O . VAL A 1 87 ? 15.809 3.995 12.034 1.00 55.62 87 VAL A O 1
ATOM 651 N N . PRO A 1 88 ? 17.069 3.651 13.878 1.00 54.53 88 PRO A N 1
ATOM 652 C CA . PRO A 1 88 ? 16.494 2.350 14.143 1.00 54.53 88 PRO A CA 1
ATOM 653 C C . PRO A 1 88 ? 14.998 2.546 14.356 1.00 54.53 88 PRO A C 1
ATOM 655 O O . PRO A 1 88 ? 14.577 3.182 15.318 1.00 54.53 88 PRO A O 1
ATOM 658 N N . GLY A 1 89 ? 14.161 1.986 13.479 1.00 51.50 89 GLY A N 1
ATOM 659 C CA . GLY A 1 89 ? 12.701 2.078 13.623 1.00 51.50 89 GLY A CA 1
ATOM 660 C C . GLY A 1 89 ? 12.181 1.555 14.974 1.00 51.50 89 GLY A C 1
ATOM 661 O O . GLY A 1 89 ? 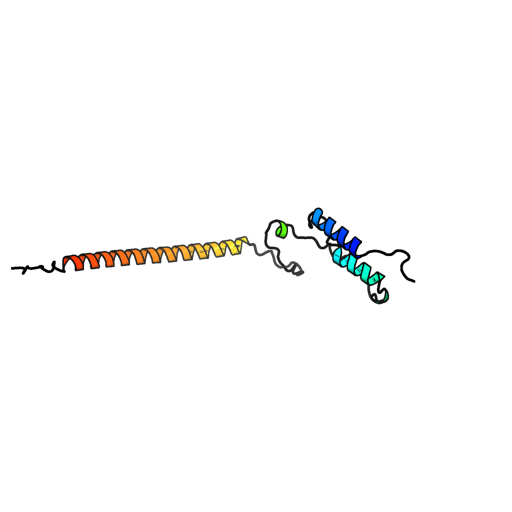11.060 1.869 15.364 1.00 51.50 89 GLY A O 1
ATOM 662 N N . GLY A 1 90 ? 13.005 0.802 15.714 1.00 58.97 90 GLY A N 1
ATOM 663 C CA . GLY A 1 90 ? 12.736 0.390 17.091 1.00 58.97 90 GLY A CA 1
ATOM 664 C C . GLY A 1 90 ? 12.747 1.534 18.112 1.00 58.97 90 GLY A C 1
ATOM 665 O O . GLY A 1 90 ? 12.010 1.468 19.090 1.00 58.97 90 GLY A O 1
ATOM 666 N N . GLU A 1 91 ? 13.515 2.599 17.884 1.00 65.62 91 GLU A N 1
ATOM 667 C CA . GLU A 1 91 ? 13.626 3.726 18.816 1.00 65.62 91 GLU A CA 1
ATOM 668 C C . GLU A 1 91 ? 12.362 4.596 18.787 1.00 65.62 91 GLU A C 1
ATOM 670 O O . GLU A 1 91 ? 11.796 4.928 19.829 1.00 65.62 91 GLU A O 1
ATOM 675 N N . VAL A 1 92 ? 11.831 4.853 17.586 1.00 72.88 92 VAL A N 1
ATOM 676 C CA . VAL A 1 92 ? 10.557 5.566 17.395 1.00 72.88 92 VAL A CA 1
ATOM 677 C C . VAL A 1 92 ? 9.380 4.741 17.923 1.00 72.88 92 VAL A C 1
ATOM 679 O O . VAL A 1 92 ? 8.503 5.279 18.596 1.00 72.88 92 VAL A O 1
ATOM 682 N N . ALA A 1 93 ? 9.373 3.426 17.674 1.00 75.19 93 ALA A N 1
ATOM 683 C CA . ALA A 1 93 ? 8.337 2.533 18.191 1.00 75.19 93 ALA A CA 1
ATOM 684 C C . ALA A 1 93 ? 8.341 2.468 19.729 1.00 75.19 93 ALA A C 1
ATOM 686 O O . ALA A 1 93 ? 7.277 2.487 20.347 1.00 75.19 93 ALA A O 1
ATOM 687 N N . GLY A 1 94 ? 9.525 2.442 20.349 1.00 79.75 94 GLY A N 1
ATOM 688 C CA . GLY A 1 94 ? 9.672 2.442 21.804 1.00 79.75 94 GLY A CA 1
ATOM 689 C C . GLY A 1 94 ? 9.209 3.747 22.455 1.00 79.75 94 GLY A C 1
ATOM 690 O O . GLY A 1 94 ? 8.555 3.711 23.496 1.00 79.75 94 GLY A O 1
ATOM 691 N N . LEU A 1 95 ? 9.498 4.896 21.837 1.00 84.38 95 LEU A N 1
ATOM 692 C CA . LEU A 1 95 ? 8.997 6.192 22.307 1.00 84.38 95 LEU A CA 1
ATOM 693 C C . LEU A 1 95 ? 7.471 6.279 22.204 1.00 84.38 95 LEU A C 1
ATOM 695 O O . LEU A 1 95 ? 6.819 6.710 23.150 1.00 84.38 95 LEU A O 1
ATOM 699 N N . LEU A 1 96 ? 6.897 5.820 21.090 1.00 87.94 96 LEU A N 1
ATOM 700 C CA . LEU A 1 96 ? 5.452 5.852 20.883 1.00 87.94 96 LEU A CA 1
ATOM 701 C C . LEU A 1 96 ? 4.706 4.934 21.866 1.00 87.94 96 LEU A C 1
ATOM 703 O O . LEU A 1 96 ? 3.648 5.304 22.369 1.00 87.94 96 LEU A O 1
ATOM 707 N N . LEU A 1 97 ? 5.279 3.768 22.187 1.00 92.25 97 LEU A N 1
ATOM 708 C CA . LEU A 1 97 ? 4.711 2.851 23.175 1.00 92.25 97 LEU A CA 1
ATOM 709 C C . LEU A 1 97 ? 4.636 3.491 24.569 1.00 92.25 97 LEU A C 1
ATOM 711 O O . LEU A 1 97 ? 3.586 3.434 25.199 1.00 92.25 97 LEU A O 1
ATOM 715 N N . LYS A 1 98 ? 5.705 4.169 25.008 1.00 91.75 98 LYS A N 1
ATOM 716 C CA . LYS A 1 98 ? 5.729 4.872 26.303 1.00 91.75 98 LYS A CA 1
ATOM 717 C C . LYS A 1 98 ? 4.677 5.975 26.387 1.00 91.75 98 LYS A C 1
ATOM 719 O O . LYS A 1 98 ? 3.982 6.077 27.391 1.00 91.75 98 LYS A O 1
ATOM 724 N N . VAL A 1 99 ? 4.520 6.758 25.317 1.00 94.75 99 VAL A N 1
ATOM 725 C CA . VAL A 1 99 ? 3.485 7.803 25.250 1.00 94.75 99 VAL A CA 1
ATOM 726 C C . VAL A 1 99 ? 2.088 7.193 25.398 1.00 94.75 99 VAL A C 1
ATOM 728 O O . VAL A 1 99 ? 1.259 7.723 26.135 1.00 94.75 99 VAL A O 1
ATOM 731 N N . TYR A 1 100 ? 1.821 6.059 24.744 1.00 94.44 100 TYR A N 1
ATOM 732 C CA . TYR A 1 100 ? 0.532 5.381 24.883 1.00 94.44 100 TYR A CA 1
ATOM 733 C C . TYR A 1 100 ? 0.309 4.772 26.272 1.00 94.44 100 TYR A C 1
ATOM 735 O O . TYR A 1 100 ? -0.817 4.815 26.762 1.00 94.44 100 TYR A O 1
ATOM 743 N N . GLU A 1 101 ? 1.345 4.234 26.919 1.00 96.44 101 GLU A N 1
ATOM 744 C CA . GLU A 1 101 ? 1.256 3.723 28.295 1.00 96.44 101 GLU A CA 1
ATOM 745 C C . GLU A 1 101 ? 0.947 4.842 29.303 1.00 96.44 101 GLU A C 1
ATOM 747 O O . GLU A 1 101 ? 0.089 4.674 30.172 1.00 96.44 101 GLU A O 1
ATOM 752 N N . GLU A 1 102 ? 1.584 6.007 29.160 1.00 95.62 102 GLU A N 1
ATOM 753 C CA . GLU A 1 102 ? 1.321 7.179 30.005 1.00 95.62 102 GLU A CA 1
ATOM 754 C C . GLU A 1 102 ? -0.107 7.716 29.819 1.00 95.62 102 GLU A C 1
ATOM 756 O O . GLU A 1 102 ? -0.816 7.966 30.801 1.00 95.62 102 GLU A O 1
ATOM 761 N N . GLU A 1 103 ? -0.570 7.841 28.573 1.00 95.94 103 GLU A N 1
ATOM 762 C CA . GLU A 1 103 ? -1.939 8.278 28.283 1.00 95.94 103 GLU A CA 1
ATOM 763 C C . GLU A 1 103 ? -2.984 7.262 28.773 1.00 95.94 103 GLU A C 1
ATOM 765 O O . GLU A 1 103 ? -4.035 7.658 29.283 1.00 95.94 103 GLU A O 1
ATOM 770 N N . LEU A 1 104 ? -2.692 5.957 28.712 1.00 95.88 104 LEU A N 1
ATOM 771 C CA . LEU A 1 104 ? -3.574 4.922 29.255 1.00 95.88 104 LEU A CA 1
ATOM 772 C C . LEU A 1 104 ? -3.762 5.087 30.771 1.00 95.88 104 LEU A C 1
ATOM 774 O O . LEU A 1 104 ? -4.900 5.127 31.246 1.00 95.88 104 LEU A O 1
ATOM 778 N N . LEU A 1 105 ? -2.669 5.262 31.523 1.00 96.88 105 LEU A N 1
ATOM 779 C CA . LEU A 1 105 ? -2.716 5.482 32.975 1.00 96.88 105 LEU A CA 1
ATOM 780 C C . LEU A 1 105 ? -3.520 6.735 33.341 1.00 96.88 105 LEU A C 1
ATOM 782 O O . LEU A 1 105 ? -4.314 6.728 34.289 1.00 96.88 105 LEU A O 1
ATOM 786 N N . ARG A 1 106 ? -3.347 7.814 32.574 1.00 96.44 106 ARG A N 1
ATOM 787 C CA . ARG A 1 106 ? -4.085 9.063 32.774 1.00 96.44 106 ARG A CA 1
ATOM 788 C C . ARG A 1 106 ? -5.589 8.871 32.567 1.00 96.44 106 ARG A C 1
ATOM 790 O O . ARG A 1 106 ? -6.386 9.303 33.404 1.00 96.44 106 ARG A O 1
ATOM 797 N N . VAL A 1 107 ? -5.983 8.194 31.490 1.00 96.50 107 VAL A N 1
ATOM 798 C CA . VAL A 1 107 ? -7.394 7.911 31.187 1.00 96.50 107 VAL A CA 1
ATOM 799 C C . VAL A 1 107 ? -8.024 7.017 32.259 1.00 96.50 107 VAL A C 1
ATOM 801 O O . VAL A 1 107 ? -9.149 7.272 32.698 1.00 96.50 107 VAL A O 1
ATOM 804 N N . GLU A 1 108 ? -7.309 6.001 32.739 1.00 97.25 108 GLU A N 1
ATOM 805 C CA . GLU A 1 108 ? -7.797 5.127 33.810 1.00 97.25 108 GLU A CA 1
ATOM 806 C C . GLU A 1 108 ? -8.034 5.889 35.120 1.00 97.25 108 GLU A C 1
ATOM 808 O O . GLU A 1 108 ? -9.075 5.703 35.765 1.00 97.25 108 GLU A O 1
ATOM 813 N N . ALA A 1 109 ? -7.129 6.800 35.488 1.00 97.50 109 ALA A N 1
ATOM 814 C CA . ALA A 1 109 ? -7.292 7.655 36.661 1.00 97.50 109 ALA A CA 1
ATOM 815 C C . ALA A 1 109 ? -8.545 8.546 36.555 1.00 97.50 109 ALA A C 1
ATOM 817 O O . ALA A 1 109 ? -9.329 8.641 37.508 1.00 97.50 109 ALA A O 1
ATOM 818 N N . GLU A 1 110 ? -8.794 9.144 35.385 1.00 97.31 110 GLU A N 1
ATOM 819 C CA . GLU A 1 110 ? -10.002 9.941 35.140 1.00 97.31 110 GLU A CA 1
ATOM 820 C C . GLU A 1 110 ? -11.286 9.105 35.242 1.00 97.31 110 GLU A C 1
ATOM 822 O O . GLU A 1 110 ? -12.280 9.548 35.832 1.00 97.31 110 GLU A O 1
ATOM 827 N N . ILE A 1 111 ? -11.279 7.877 34.712 1.00 97.56 111 ILE A N 1
ATOM 828 C CA . ILE A 1 111 ? -12.415 6.952 34.815 1.00 97.56 111 ILE A CA 1
ATOM 829 C C . ILE A 1 111 ? -12.711 6.626 36.283 1.00 97.56 111 ILE A C 1
ATOM 831 O O . ILE A 1 111 ? -13.877 6.650 36.694 1.00 97.56 111 ILE A O 1
ATOM 835 N N . GLN A 1 112 ? -11.688 6.351 37.095 1.00 96.19 112 GLN A N 1
ATOM 836 C CA . GLN A 1 112 ? -11.872 6.057 38.519 1.00 96.19 112 GLN A CA 1
ATOM 837 C C . GLN A 1 112 ? -12.417 7.267 39.286 1.00 96.19 112 GLN A C 1
ATOM 839 O O . GLN A 1 112 ? -13.375 7.131 40.054 1.00 96.19 112 GLN A O 1
ATOM 844 N N . ALA A 1 113 ? -11.895 8.468 39.021 1.00 97.06 113 ALA A N 1
ATOM 845 C CA . ALA A 1 113 ? -12.399 9.698 39.628 1.00 97.06 113 ALA A CA 1
ATOM 846 C C . ALA A 1 113 ? -13.888 9.927 39.307 1.00 97.06 113 ALA A C 1
ATOM 848 O O . ALA A 1 113 ? -14.694 10.203 40.205 1.00 97.06 113 ALA A O 1
ATOM 849 N N . LYS A 1 114 ? -14.288 9.730 38.043 1.00 96.25 114 LYS A N 1
ATOM 850 C CA . LYS A 1 114 ? -15.693 9.838 37.617 1.00 96.25 114 LYS A CA 1
ATOM 851 C C . LYS A 1 114 ? -16.581 8.773 38.266 1.00 96.25 114 LYS A C 1
ATOM 853 O O . LYS A 1 114 ? -17.698 9.095 38.672 1.00 96.25 114 LYS A O 1
ATOM 858 N N . LYS A 1 115 ? -16.100 7.536 38.443 1.00 97.25 115 LYS A N 1
ATOM 859 C CA . LYS A 1 115 ? -16.836 6.474 39.160 1.00 97.25 115 LYS A CA 1
ATOM 860 C C . LYS A 1 115 ? -17.104 6.839 40.623 1.00 97.25 115 LYS A C 1
ATOM 862 O O . LYS A 1 115 ? -18.225 6.653 41.097 1.00 97.25 115 LYS A O 1
ATOM 867 N N . VAL A 1 116 ? -16.116 7.400 41.323 1.00 97.25 116 VAL A N 1
ATOM 868 C CA . VAL A 1 116 ? -16.278 7.866 42.713 1.00 97.25 116 VAL A CA 1
ATOM 869 C C . VAL A 1 116 ? -17.279 9.020 42.799 1.00 97.25 116 VAL A C 1
ATOM 871 O O . VAL A 1 116 ? -18.114 9.060 43.702 1.00 97.25 116 VAL A O 1
ATOM 874 N N . LEU A 1 117 ? -17.234 9.966 41.859 1.00 96.81 117 LEU A N 1
ATOM 875 C CA . LEU A 1 117 ? -18.208 11.056 41.820 1.00 96.81 117 LEU A CA 1
ATOM 876 C C . LEU A 1 117 ? -19.631 10.527 41.579 1.00 96.81 117 LEU A C 1
ATOM 878 O O . LEU A 1 117 ? -20.570 10.936 42.264 1.00 96.81 117 LEU A O 1
ATOM 882 N N . ALA A 1 118 ? -19.786 9.585 40.648 1.00 96.12 118 ALA A N 1
ATOM 883 C CA . ALA A 1 118 ? -21.070 8.971 40.335 1.00 96.12 118 ALA A CA 1
ATOM 884 C C . ALA A 1 118 ? -21.664 8.222 41.539 1.00 96.12 118 ALA A C 1
ATOM 886 O O . ALA A 1 118 ? -22.859 8.349 41.808 1.00 96.12 118 ALA A O 1
ATOM 887 N N . SER A 1 119 ? -20.848 7.491 42.308 1.00 94.44 119 SER A N 1
ATOM 888 C CA . SER A 1 119 ? -21.320 6.807 43.519 1.00 94.44 119 SER A CA 1
ATOM 889 C C . SER A 1 119 ? -21.753 7.795 44.608 1.00 94.44 119 SER A C 1
ATOM 891 O O . SER A 1 119 ? -22.818 7.613 45.202 1.00 94.44 119 SER A O 1
ATOM 893 N N . LYS A 1 120 ? -21.007 8.893 44.808 1.00 95.50 120 LYS A N 1
ATOM 894 C CA . LYS A 1 120 ? -21.390 9.984 45.723 1.00 95.50 120 LYS A CA 1
ATOM 895 C C . LYS A 1 120 ? -22.714 10.633 45.320 1.00 95.50 120 LYS A C 1
ATOM 897 O O . LYS A 1 120 ? -23.580 10.841 46.170 1.00 95.50 120 LYS A O 1
ATOM 902 N N . LEU A 1 121 ? -22.896 10.929 44.033 1.00 95.38 121 LEU A N 1
ATOM 903 C CA . LEU A 1 121 ? -24.149 11.484 43.517 1.00 95.38 121 LEU A CA 1
ATOM 904 C C . LEU A 1 121 ? -25.310 10.506 43.704 1.00 95.38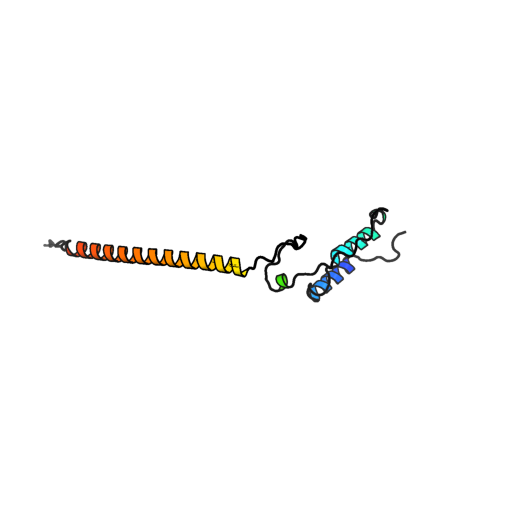 121 LEU A C 1
ATOM 906 O O . LEU A 1 121 ? -26.366 10.909 44.185 1.00 95.38 121 LEU A O 1
ATOM 910 N N . LYS A 1 122 ? -25.102 9.215 43.417 1.00 95.69 122 LYS A N 1
ATOM 911 C CA . LYS A 1 122 ? -26.111 8.170 43.628 1.00 95.69 122 LYS A CA 1
ATOM 912 C C . LYS A 1 122 ? -26.540 8.086 45.097 1.00 95.69 122 LYS A C 1
ATOM 914 O O . LYS A 1 122 ? -27.737 8.043 45.366 1.00 95.69 122 LYS A O 1
ATOM 919 N N . ALA A 1 123 ? -25.587 8.145 46.031 1.00 93.81 123 ALA A N 1
ATOM 920 C CA . ALA A 1 123 ? -25.862 8.161 47.469 1.00 93.81 123 ALA A CA 1
ATOM 921 C C . ALA A 1 123 ? -26.643 9.416 47.906 1.00 93.81 123 ALA A C 1
ATOM 923 O O . ALA A 1 123 ? -27.577 9.334 48.708 1.00 93.81 123 ALA A O 1
ATOM 924 N N . LYS A 1 124 ? -26.307 10.586 47.347 1.00 94.00 124 LYS A N 1
ATOM 925 C CA . LYS A 1 124 ? -27.024 11.838 47.629 1.00 94.00 124 LYS A CA 1
ATOM 926 C C . LYS A 1 124 ? -28.455 11.809 47.087 1.00 94.00 124 LYS A C 1
ATOM 928 O O . LYS A 1 124 ? -29.374 12.226 47.786 1.00 94.00 124 LYS A O 1
ATOM 933 N N . ILE A 1 125 ? -28.655 11.267 45.884 1.00 93.50 125 ILE A N 1
ATOM 934 C CA . ILE A 1 125 ? -29.985 11.071 45.289 1.00 93.50 125 ILE A CA 1
ATOM 935 C C . ILE A 1 125 ? -30.824 10.127 46.156 1.00 93.50 125 ILE A C 1
ATOM 937 O O . ILE A 1 125 ? -31.969 10.453 46.461 1.00 93.50 125 ILE A O 1
ATOM 941 N N . SER A 1 126 ? -30.274 8.992 46.606 1.00 90.44 126 SER A N 1
ATOM 942 C CA . SER A 1 126 ? -31.017 8.075 47.480 1.00 90.44 126 SER A CA 1
ATOM 943 C C . SER A 1 126 ? -31.393 8.715 48.818 1.00 90.44 126 SER A C 1
ATOM 945 O O . SER A 1 126 ? -32.522 8.544 49.262 1.00 90.44 126 SER A O 1
ATOM 947 N N . ALA A 1 127 ? -30.496 9.501 49.426 1.00 90.00 127 ALA A N 1
ATOM 948 C CA . ALA A 1 127 ? -30.764 10.195 50.689 1.00 90.00 127 ALA A CA 1
ATOM 949 C C . ALA A 1 127 ? -31.821 11.307 50.561 1.00 90.00 127 ALA A C 1
ATOM 951 O O . ALA A 1 127 ? -32.576 11.562 51.496 1.00 90.00 127 ALA A O 1
ATOM 952 N N . LEU A 1 128 ? -31.894 11.980 49.408 1.00 88.94 128 LEU A N 1
ATOM 953 C CA . LEU A 1 128 ? -32.972 12.932 49.128 1.00 88.94 128 LEU A CA 1
ATOM 954 C C . LEU A 1 128 ? -34.304 12.211 48.907 1.00 88.94 128 LEU A C 1
ATOM 956 O O . LEU A 1 128 ? -35.335 12.674 49.385 1.00 88.94 128 LEU A O 1
ATOM 960 N N . ARG A 1 129 ? -34.285 11.049 48.247 1.00 85.19 129 ARG A N 1
ATOM 961 C CA . ARG A 1 129 ? -35.490 10.256 47.976 1.00 85.19 129 ARG A CA 1
ATOM 962 C C . ARG A 1 129 ? -36.144 9.705 49.244 1.00 85.19 129 ARG A C 1
ATOM 964 O O . ARG A 1 129 ? -37.357 9.572 49.267 1.00 85.19 129 ARG A O 1
ATOM 971 N N . THR A 1 130 ? -35.373 9.426 50.296 1.00 82.62 130 THR A N 1
ATOM 972 C CA . THR A 1 130 ? -35.911 9.012 51.605 1.00 82.62 130 THR A CA 1
ATOM 973 C C . THR A 1 130 ? -36.430 10.177 52.455 1.00 82.62 130 THR A C 1
ATOM 975 O O . THR A 1 130 ? -37.127 9.938 53.435 1.00 82.62 130 THR A O 1
ATOM 978 N N . ARG A 1 131 ? -36.110 11.432 52.099 1.00 71.56 131 ARG A N 1
ATOM 979 C CA . ARG A 1 131 ? -36.597 12.647 52.782 1.00 71.56 131 ARG A CA 1
ATOM 980 C C . A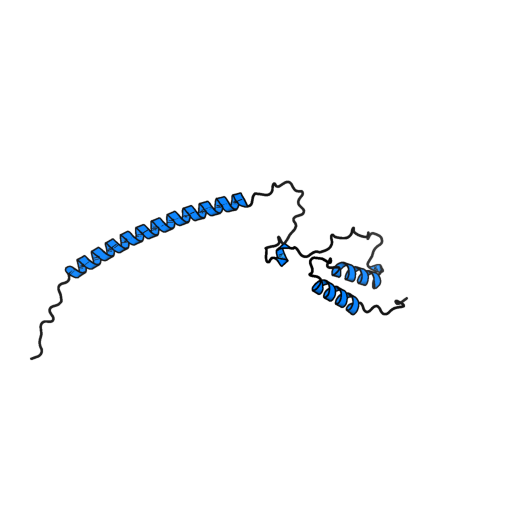RG A 1 131 ? -37.863 13.245 52.175 1.00 71.56 131 ARG A C 1
ATOM 982 O O . ARG A 1 131 ? -38.501 14.054 52.839 1.00 71.56 131 ARG A O 1
ATOM 989 N N . VAL A 1 132 ? -38.219 12.887 50.943 1.00 64.25 132 VAL A N 1
ATOM 990 C CA . VAL A 1 132 ? -39.504 13.270 50.348 1.00 64.25 132 VAL A CA 1
ATOM 991 C C . VAL A 1 132 ? -40.552 12.270 50.851 1.00 64.25 132 VAL A C 1
ATOM 993 O O . VAL A 1 132 ? -40.463 11.096 50.485 1.00 64.25 132 VAL A O 1
ATOM 996 N N . PRO A 1 133 ? -41.505 12.667 51.715 1.00 58.81 133 PRO A N 1
ATOM 997 C CA . PRO A 1 133 ? -42.563 11.762 52.145 1.00 58.81 133 PRO A CA 1
ATOM 998 C C . PRO A 1 133 ? -43.425 11.370 50.935 1.00 58.81 133 PRO A C 1
ATOM 1000 O O . PRO A 1 133 ? -43.571 12.178 50.012 1.00 58.81 133 PRO A O 1
ATOM 1003 N N . PRO A 1 134 ? -44.011 10.156 50.909 1.00 58.69 134 PRO A N 1
ATOM 1004 C CA . PRO A 1 134 ? -45.031 9.844 49.920 1.00 58.69 134 PRO A CA 1
ATOM 1005 C C . PRO A 1 134 ? -46.127 10.898 50.068 1.00 58.69 134 PRO A C 1
ATOM 1007 O O . PRO A 1 134 ? -46.656 11.089 51.164 1.00 58.69 134 PRO A O 1
ATOM 1010 N N . THR A 1 135 ? -46.436 11.621 48.991 1.00 58.72 135 THR A N 1
ATOM 1011 C CA . THR A 1 135 ? -47.643 12.442 48.957 1.00 58.72 135 THR A CA 1
ATOM 1012 C C . THR A 1 135 ? -48.789 11.511 49.302 1.00 58.72 135 THR A C 1
ATOM 1014 O O . THR A 1 135 ? -49.052 10.550 48.577 1.00 58.72 135 THR A O 1
ATOM 1017 N N . MET A 1 136 ? -49.398 11.739 50.466 1.00 44.31 136 MET A N 1
ATOM 1018 C CA . MET A 1 136 ? -50.629 11.076 50.839 1.00 44.31 136 MET A CA 1
ATOM 1019 C C . MET A 1 136 ? -51.639 11.415 49.751 1.00 44.31 136 MET A C 1
ATOM 1021 O O . MET A 1 136 ? -52.164 12.524 49.707 1.00 44.31 136 MET A O 1
ATOM 1025 N N . ASN A 1 137 ? -51.899 10.452 48.873 1.00 49.78 137 ASN A N 1
ATOM 1026 C CA . ASN A 1 137 ? -53.123 10.419 48.097 1.00 49.78 137 ASN A CA 1
ATOM 1027 C C . ASN A 1 137 ? -54.241 10.124 49.104 1.00 49.78 137 ASN A C 1
ATOM 1029 O O . ASN A 1 137 ? -54.666 8.983 49.275 1.00 49.78 137 ASN A O 1
ATOM 1033 N N . ALA A 1 138 ? -54.638 11.147 49.859 1.00 46.94 138 ALA A N 1
ATOM 1034 C CA . ALA A 1 138 ? -55.856 11.128 50.639 1.00 46.94 138 ALA A CA 1
ATOM 1035 C C . ALA A 1 138 ? -57.015 11.384 49.671 1.00 46.94 138 ALA A C 1
ATOM 1037 O O . ALA A 1 138 ? -57.226 12.501 49.215 1.00 46.94 138 ALA A O 1
ATOM 1038 N N . SER A 1 139 ? -57.655 10.273 49.310 1.00 53.94 139 SER A N 1
ATOM 1039 C CA . SER A 1 139 ? -59.073 10.074 49.006 1.00 53.94 139 SER A CA 1
ATOM 1040 C C . SER A 1 139 ? -59.978 11.311 48.919 1.00 53.94 139 SER A C 1
ATOM 1042 O O . SER A 1 139 ? -60.112 12.050 49.893 1.00 53.94 139 SER A O 1
ATOM 1044 N N . SER A 1 140 ? -60.745 11.392 47.831 1.00 47.88 140 SER A N 1
ATOM 1045 C CA . SER A 1 140 ? -62.162 11.764 47.901 1.00 47.88 140 SER A CA 1
ATOM 1046 C C . SER A 1 140 ? -62.878 11.314 46.625 1.00 47.88 140 SER A C 1
ATOM 1048 O O . SER A 1 140 ? -63.004 12.099 45.693 1.00 47.88 140 SER A O 1
ATOM 1050 N N . ASP A 1 141 ? -63.339 10.064 46.603 1.00 49.16 141 ASP A N 1
ATOM 1051 C CA . ASP A 1 141 ? -64.522 9.684 45.822 1.00 49.16 141 ASP A CA 1
ATOM 1052 C C . ASP A 1 141 ? -65.559 9.162 46.825 1.00 49.16 141 ASP A C 1
ATOM 1054 O O . ASP A 1 141 ? -65.419 8.080 47.401 1.00 49.16 141 ASP A O 1
ATOM 1058 N N . THR A 1 142 ? -66.520 10.036 47.118 1.00 56.66 142 THR A N 1
ATOM 1059 C CA . THR A 1 142 ? -67.843 9.728 47.686 1.00 56.66 142 THR A CA 1
ATOM 1060 C C . THR A 1 142 ? -68.740 9.081 46.649 1.00 56.66 142 THR A C 1
ATOM 1062 O O . THR A 1 142 ? -68.673 9.537 45.485 1.00 56.66 142 THR A O 1
#

Radius of gyration: 38.0 Å; chains: 1; bounding box: 94×29×101 Å

Sequence (142 aa):
MGTEHVLNVGKVICVQVVDHAKTGAKLKPIGFPSLICSLLITQHPTVLMKEDGIGKDAKPLTISDKLMKGKHVIDVEVNAPDQSEPVPGGEVAGLLLKVYEEELLRVEAEIQAKKVLASKLKAKISALRTRVPPTMNASSDT

Foldseek 3Di:
DDDPDPPPLVVVLVVVVVVCVVVDQAPDFPCVVVSVVVVCCVVCVVVDDPPDDPPDPDDRHGDDPCVVVVHDDDPDPPPDPPPDDPPPPVVVVVVVVVVVVVVVVVVVVVVVVVVVVVVVVVVVVVVVVVVDPPPPPDDDDD

Secondary structure (DSSP, 8-state):
---SS---HHHHHHHHHHHHHHT-TTTS---HHHHHHHHHHHH-GGGS-TT-------------HHHHTTPPPPS------S-S----HHHHHHHHHHHHHHHHHHHHHHHHHHHHHHHHHHHHHHHHHTTS----------

Organism: Lithospermum erythrorhizon (NCBI:txid34254)